Protein AF-A0A3C0ZR16-F1 (afdb_monomer_lite)

Foldseek 3Di:
DDDDDDDDPDDDDDPVVVVVVVCVVVVWDKDADFDADQPRWTFGIKTDDDLDIDTHTDDDDPVNVVSVVVCVVVVVVVSVVD

Secondary structure (DSSP, 8-state):
---------S-PPPHHHHHHHHHHHTTPPPEEEEEE-GGG-EEEEEEEETTEEEEEE---SHHHHHHHHHTHHHHHHHHHT-

Sequence (82 aa):
MITHSEIFPGTFVSTTEATDYLLRSLQLRREPLLKWGPLGMQQLSQAKRNNFAVRGYAGNTAPDHIDHFHGLFRFLNDLLTF

Radius of gyration: 13.57 Å; chains: 1; bounding box: 31×33×36 Å

Structure (mmCIF, N/CA/C/O backbone):
data_AF-A0A3C0ZR16-F1
#
_entry.id   AF-A0A3C0ZR16-F1
#
loop_
_atom_site.group_PDB
_atom_site.id
_atom_site.type_symbol
_atom_site.label_atom_id
_atom_site.label_alt_id
_atom_site.label_comp_id
_atom_site.label_asym_id
_atom_site.label_entity_id
_atom_site.label_seq_id
_atom_site.pdbx_PDB_ins_code
_atom_site.Cartn_x
_atom_site.Cartn_y
_atom_site.Cartn_z
_atom_site.occupancy
_atom_site.B_iso_or_equiv
_atom_site.auth_seq_id
_atom_site.auth_comp_id
_atom_site.auth_asym_id
_atom_site.auth_atom_id
_atom_site.pdbx_PDB_model_num
ATOM 1 N N . MET A 1 1 ? -5.621 -10.454 8.955 1.00 74.75 1 MET A N 1
ATOM 2 C CA . MET A 1 1 ? -4.420 -11.031 8.312 1.00 74.75 1 MET A CA 1
ATOM 3 C C . MET A 1 1 ? -4.851 -11.655 6.997 1.00 74.75 1 MET A C 1
ATOM 5 O O . MET A 1 1 ? -5.891 -12.300 7.001 1.00 74.75 1 MET A O 1
ATOM 9 N N . ILE A 1 2 ? -4.121 -11.418 5.901 1.00 80.81 2 ILE A N 1
ATOM 10 C CA . ILE A 1 2 ? -4.417 -12.016 4.589 1.00 80.81 2 ILE A CA 1
ATOM 11 C C . ILE A 1 2 ? -3.169 -12.769 4.124 1.00 80.81 2 ILE A C 1
ATOM 13 O O . ILE A 1 2 ? -2.086 -12.192 4.086 1.00 80.81 2 ILE A O 1
ATOM 17 N N . THR A 1 3 ? -3.328 -14.047 3.798 1.00 84.25 3 THR A N 1
ATOM 18 C CA . THR A 1 3 ? -2.306 -14.932 3.224 1.00 84.25 3 THR A CA 1
ATOM 19 C C . THR A 1 3 ? -2.898 -15.579 1.967 1.00 84.25 3 THR A C 1
ATOM 21 O O . THR A 1 3 ? -4.100 -15.837 1.928 1.00 84.25 3 THR A O 1
ATOM 24 N N . HIS A 1 4 ? -2.100 -15.819 0.922 1.00 75.25 4 HIS A N 1
ATOM 25 C CA . HIS A 1 4 ? -2.550 -16.538 -0.280 1.00 75.25 4 HIS A CA 1
ATOM 26 C C . HIS A 1 4 ? -1.389 -17.308 -0.935 1.00 75.25 4 HIS A C 1
ATOM 28 O O . HIS A 1 4 ? -0.222 -16.974 -0.733 1.00 75.25 4 HIS A O 1
ATOM 34 N N . SER A 1 5 ? -1.711 -18.336 -1.725 1.00 74.19 5 SER A N 1
ATOM 35 C CA . SER A 1 5 ? -0.814 -18.937 -2.719 1.00 74.19 5 SER A CA 1
ATOM 36 C C . SER A 1 5 ? -1.630 -19.486 -3.887 1.00 74.19 5 SER A C 1
ATOM 38 O O . SER A 1 5 ? -2.502 -20.324 -3.687 1.00 74.19 5 SER A O 1
ATOM 40 N N . GLU A 1 6 ? -1.341 -19.018 -5.095 1.00 68.56 6 GLU A N 1
ATOM 41 C CA . GLU A 1 6 ? -1.767 -19.616 -6.364 1.00 68.56 6 GLU A CA 1
ATOM 42 C C . GLU A 1 6 ? -0.774 -19.198 -7.456 1.00 68.56 6 GLU A C 1
ATOM 44 O O . GLU A 1 6 ? -0.269 -18.074 -7.430 1.00 68.56 6 GLU A O 1
ATOM 49 N N . ILE A 1 7 ? -0.535 -20.083 -8.431 1.00 68.38 7 ILE A N 1
ATOM 50 C CA . ILE A 1 7 ? 0.123 -19.762 -9.702 1.00 68.38 7 ILE A CA 1
ATOM 51 C C . ILE A 1 7 ? -0.678 -20.392 -10.855 1.00 68.38 7 ILE A C 1
ATOM 53 O O . ILE A 1 7 ? -0.590 -21.600 -11.052 1.00 68.38 7 ILE A O 1
ATOM 57 N N . PHE A 1 8 ? -1.343 -19.584 -11.693 1.00 61.81 8 PHE A N 1
ATOM 58 C CA . PHE A 1 8 ? -1.119 -19.692 -13.142 1.00 61.81 8 PHE A CA 1
ATOM 59 C C . PHE A 1 8 ? -1.306 -18.344 -13.878 1.00 61.81 8 PHE A C 1
ATOM 61 O O . PHE A 1 8 ? -2.359 -17.717 -13.759 1.00 61.81 8 PHE A O 1
ATOM 68 N N . PRO A 1 9 ? -0.297 -17.862 -14.630 1.00 68.12 9 PRO A N 1
ATOM 69 C CA . PRO A 1 9 ? -0.174 -16.456 -15.003 1.00 68.12 9 PRO A CA 1
ATOM 70 C C . PRO A 1 9 ? -0.673 -16.175 -16.430 1.00 68.12 9 PRO A C 1
ATOM 72 O O . PRO A 1 9 ? 0.102 -16.216 -17.382 1.00 68.12 9 PRO A O 1
ATOM 75 N N . GLY A 1 10 ? -1.963 -15.867 -16.585 1.00 67.38 10 GLY A N 1
ATOM 76 C CA . GLY A 1 10 ? -2.516 -15.392 -17.863 1.00 67.38 10 GLY A CA 1
ATOM 77 C C . GLY A 1 10 ? -2.468 -13.868 -18.024 1.00 67.38 10 GLY A C 1
ATOM 78 O O . GLY A 1 10 ? -1.912 -13.368 -18.992 1.00 67.38 10 GLY A O 1
ATOM 79 N N . THR A 1 11 ? -3.017 -13.127 -17.056 1.00 75.38 11 THR A N 1
ATOM 80 C CA . THR A 1 11 ? -2.999 -11.652 -16.962 1.00 75.38 11 THR A CA 1
ATOM 81 C C . T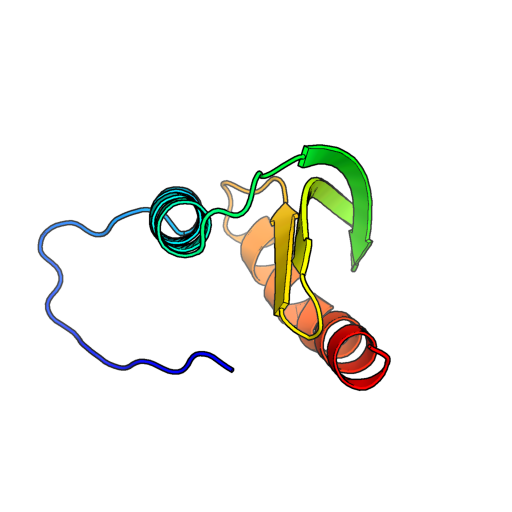HR A 1 11 ? -3.363 -11.257 -15.523 1.00 75.38 11 THR A C 1
ATOM 83 O O . THR A 1 11 ? -4.499 -11.482 -15.106 1.00 75.38 11 THR A O 1
ATOM 86 N N . PHE A 1 12 ? -2.423 -10.714 -14.743 1.00 83.75 12 PHE A N 1
ATOM 87 C CA . PHE A 1 12 ? -2.660 -10.332 -13.341 1.00 83.75 12 PHE A CA 1
ATOM 88 C C . PHE A 1 12 ? -3.237 -8.919 -13.210 1.00 83.75 12 PHE A C 1
ATOM 90 O O . PHE A 1 12 ? -2.881 -8.028 -13.978 1.00 83.75 12 PHE A O 1
ATOM 97 N N . VAL A 1 13 ? -4.069 -8.708 -12.187 1.00 89.06 13 VAL A N 1
ATOM 98 C CA . VAL A 1 13 ? -4.471 -7.366 -11.742 1.00 89.06 13 VAL A CA 1
ATOM 99 C C . VAL A 1 13 ? -3.347 -6.707 -10.944 1.00 89.06 13 VAL A C 1
ATOM 101 O O . VAL A 1 13 ? -2.564 -7.378 -10.268 1.00 89.06 13 VAL A O 1
ATOM 104 N N . SER A 1 14 ? -3.280 -5.381 -10.987 1.00 89.81 14 SER A N 1
ATOM 105 C CA . SER A 1 14 ? -2.363 -4.610 -10.151 1.00 89.81 14 SER A CA 1
ATOM 106 C C . SER A 1 14 ? -2.714 -4.731 -8.663 1.00 89.81 14 SER A C 1
ATOM 108 O O . SER A 1 14 ? -3.857 -4.992 -8.274 1.00 89.81 14 SER A O 1
ATOM 110 N N . THR A 1 15 ? -1.736 -4.465 -7.795 1.00 92.06 15 THR A N 1
ATOM 111 C CA . THR A 1 15 ? -1.958 -4.401 -6.340 1.00 92.06 15 THR A CA 1
ATOM 112 C C . THR A 1 15 ? -2.992 -3.335 -5.962 1.00 92.06 15 THR A C 1
ATOM 114 O O . THR A 1 15 ? -3.761 -3.531 -5.018 1.00 92.06 15 THR A O 1
ATOM 117 N N . THR A 1 16 ? -3.074 -2.236 -6.720 1.00 94.12 16 THR A N 1
ATOM 118 C CA . THR A 1 16 ? -4.090 -1.188 -6.546 1.00 94.12 16 THR A CA 1
ATOM 119 C C . THR A 1 16 ? -5.492 -1.699 -6.855 1.00 94.12 16 THR A C 1
ATOM 121 O O . THR A 1 16 ? -6.388 -1.508 -6.034 1.00 94.12 16 THR A O 1
ATOM 124 N N . GLU A 1 17 ? -5.682 -2.383 -7.985 1.00 94.75 17 GLU A N 1
ATOM 125 C CA . GLU A 1 17 ? -6.979 -2.952 -8.379 1.00 94.75 17 GLU A CA 1
ATOM 126 C C . GLU A 1 17 ? -7.446 -4.029 -7.396 1.00 94.75 17 GLU A C 1
ATOM 128 O O . GLU A 1 17 ? -8.597 -4.008 -6.956 1.00 94.75 17 GLU A O 1
ATOM 133 N N . ALA A 1 18 ? -6.542 -4.923 -6.980 1.00 94.00 18 ALA A N 1
ATOM 134 C CA . ALA A 1 18 ? -6.838 -5.928 -5.961 1.00 94.00 18 ALA A CA 1
ATOM 135 C C . ALA A 1 18 ? -7.281 -5.275 -4.639 1.00 94.00 18 ALA A C 1
ATOM 137 O O . ALA A 1 18 ? -8.254 -5.695 -4.006 1.00 94.00 18 ALA A O 1
ATOM 138 N N . THR A 1 19 ? -6.602 -4.196 -4.244 1.00 95.62 19 THR A N 1
ATOM 139 C CA . THR A 1 19 ? -6.948 -3.425 -3.047 1.00 95.62 19 THR A CA 1
ATOM 140 C C . THR A 1 19 ? -8.299 -2.723 -3.197 1.00 95.62 19 THR A C 1
ATOM 142 O O . THR A 1 19 ? -9.088 -2.721 -2.255 1.00 95.62 19 THR A O 1
ATOM 145 N N . ASP A 1 20 ? -8.600 -2.145 -4.362 1.00 96.25 20 ASP A N 1
ATOM 146 C CA . ASP A 1 20 ? -9.886 -1.491 -4.629 1.00 96.25 20 ASP A CA 1
ATOM 147 C C . ASP A 1 20 ? -11.051 -2.465 -4.536 1.00 96.25 20 ASP A C 1
ATOM 149 O O . ASP A 1 20 ? -12.063 -2.158 -3.899 1.00 96.25 20 ASP A O 1
ATOM 153 N N . TYR A 1 21 ? -10.896 -3.655 -5.116 1.00 96.12 21 TYR A N 1
ATOM 154 C CA . TYR A 1 21 ? -11.875 -4.727 -4.985 1.00 96.12 21 TYR A CA 1
ATOM 155 C C . TYR A 1 21 ? -12.119 -5.089 -3.514 1.00 96.12 21 TYR A C 1
AT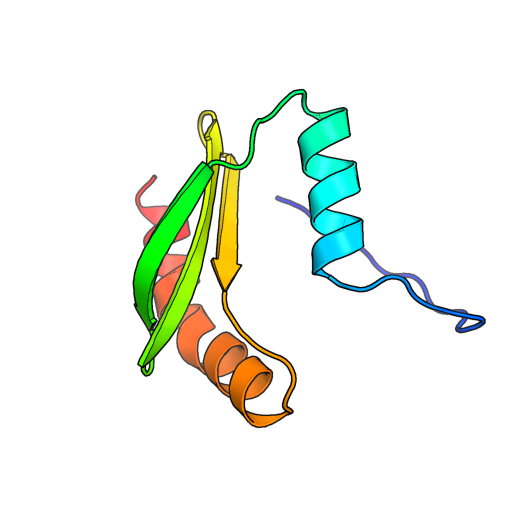OM 157 O O . TYR A 1 21 ? -13.268 -5.172 -3.068 1.00 96.12 21 TYR A O 1
ATOM 165 N N . LEU A 1 22 ? -11.047 -5.239 -2.733 1.00 95.75 22 LEU A N 1
ATOM 166 C CA . LEU A 1 22 ? -11.140 -5.593 -1.322 1.00 95.75 22 LEU A CA 1
ATOM 167 C C . LEU A 1 22 ? -11.805 -4.490 -0.484 1.00 95.75 22 LEU A C 1
ATOM 169 O O . LEU A 1 22 ? -12.697 -4.778 0.313 1.00 95.75 22 LEU A O 1
ATOM 173 N N . LEU A 1 23 ? -11.429 -3.224 -0.679 1.00 97.06 23 LEU A N 1
ATOM 174 C CA . LEU A 1 23 ? -12.035 -2.095 0.033 1.00 97.06 23 LEU A CA 1
ATOM 175 C C . LEU A 1 23 ? -13.527 -1.956 -0.287 1.00 97.06 23 LEU A C 1
ATOM 177 O O . LEU A 1 23 ? -14.330 -1.808 0.635 1.00 97.06 23 LEU A O 1
ATOM 181 N N . ARG A 1 24 ? -13.911 -2.077 -1.566 1.00 97.38 24 ARG A N 1
ATOM 182 C CA . ARG A 1 24 ? -15.322 -2.083 -1.988 1.00 97.38 24 ARG A CA 1
ATOM 183 C C . ARG A 1 24 ? -16.098 -3.221 -1.330 1.00 97.38 24 ARG A C 1
ATOM 185 O O . ARG A 1 24 ? -17.164 -2.976 -0.773 1.00 97.38 24 ARG A O 1
ATOM 192 N N . SER A 1 25 ? -15.536 -4.431 -1.325 1.00 96.50 25 SER A N 1
ATOM 193 C CA . SER A 1 25 ? -16.148 -5.617 -0.704 1.00 96.50 25 SER A CA 1
ATOM 194 C C . SER A 1 25 ? -16.356 -5.449 0.803 1.00 96.50 25 SER A C 1
ATOM 196 O O . SER A 1 25 ? -17.333 -5.932 1.364 1.00 96.50 25 SER A O 1
ATOM 198 N N . LEU A 1 26 ? -15.458 -4.718 1.466 1.00 95.56 26 LEU A N 1
ATOM 199 C CA . LEU A 1 26 ? -15.551 -4.405 2.891 1.00 95.56 26 LEU A CA 1
ATOM 200 C C . LEU A 1 26 ? -16.375 -3.143 3.190 1.00 95.56 26 LEU A C 1
ATOM 202 O O . LEU A 1 26 ? -16.482 -2.775 4.363 1.00 95.56 26 LEU A O 1
ATOM 206 N N . GLN A 1 27 ? -16.937 -2.476 2.176 1.00 97.06 27 GLN A N 1
ATOM 207 C CA . GLN A 1 27 ? -17.617 -1.181 2.305 1.00 97.06 27 GLN A CA 1
ATOM 208 C C . GLN A 1 27 ? -16.733 -0.132 3.003 1.00 97.06 27 GLN A C 1
ATOM 210 O O . GLN A 1 27 ? -17.182 0.633 3.856 1.00 97.06 27 GLN A O 1
ATOM 215 N N . LEU A 1 28 ? -15.439 -0.132 2.677 1.00 97.19 28 LEU A N 1
ATOM 216 C CA . LEU A 1 28 ? -14.466 0.833 3.170 1.00 97.19 28 LEU A CA 1
ATOM 217 C C . LEU A 1 28 ? -14.142 1.851 2.088 1.00 97.19 28 LEU A C 1
ATOM 219 O O . LEU A 1 28 ? -13.789 1.503 0.962 1.00 97.19 28 LEU A O 1
ATOM 223 N N . ARG A 1 29 ? -14.226 3.127 2.458 1.00 95.94 29 ARG A N 1
ATOM 224 C CA . ARG A 1 29 ? -13.826 4.228 1.592 1.00 95.94 29 ARG A CA 1
ATOM 225 C C . ARG A 1 29 ? -12.328 4.477 1.738 1.00 95.94 29 ARG A C 1
ATOM 227 O O . ARG A 1 29 ? -11.803 4.552 2.848 1.00 95.94 29 ARG A O 1
ATOM 234 N N . ARG A 1 30 ? -11.646 4.586 0.599 1.00 96.69 30 ARG A N 1
ATOM 235 C CA . ARG A 1 30 ? -10.274 5.082 0.527 1.00 96.69 30 ARG A CA 1
ATOM 236 C C . ARG A 1 30 ? -10.308 6.602 0.602 1.00 96.69 30 ARG A C 1
ATOM 238 O O . ARG A 1 30 ? -10.952 7.239 -0.228 1.00 96.69 30 ARG A O 1
ATOM 245 N N . GLU A 1 31 ? -9.575 7.156 1.553 1.00 97.44 31 GLU A N 1
ATOM 246 C CA . GLU A 1 31 ? -9.389 8.595 1.687 1.00 97.44 31 GLU A CA 1
ATOM 247 C C . GLU A 1 31 ? -8.060 9.013 1.040 1.00 97.44 31 GLU A C 1
ATOM 249 O O . GLU A 1 31 ? -7.034 8.363 1.292 1.00 97.44 31 GLU A O 1
ATOM 254 N N . PRO A 1 32 ? -8.049 10.067 0.202 1.00 97.19 32 PRO A N 1
ATOM 255 C CA . PRO A 1 32 ? -6.812 10.636 -0.315 1.00 97.19 32 PRO A CA 1
ATOM 256 C C . PRO A 1 32 ? -6.003 11.251 0.832 1.00 97.19 32 PRO A C 1
ATOM 258 O O . PRO A 1 32 ? -6.550 11.828 1.770 1.00 97.19 32 PRO A O 1
ATOM 261 N N . LEU A 1 33 ? -4.684 11.113 0.767 1.00 96.75 33 LEU A N 1
ATOM 262 C CA . LEU A 1 33 ? -3.759 11.595 1.789 1.00 96.75 33 LEU A CA 1
ATOM 263 C C . LEU A 1 33 ? -2.406 11.852 1.141 1.00 96.75 33 LEU A C 1
ATOM 265 O O . LEU A 1 33 ? -2.004 11.059 0.314 1.00 96.75 33 LEU A O 1
ATOM 269 N N . LEU A 1 34 ? -1.664 12.880 1.545 1.00 96.81 34 LEU A N 1
ATOM 270 C CA . LEU A 1 34 ? -0.267 13.028 1.137 1.00 96.81 34 LEU A CA 1
ATOM 271 C C . LEU A 1 34 ? 0.619 13.069 2.378 1.00 96.81 34 LEU A C 1
ATOM 273 O O . LEU A 1 34 ? 0.580 14.034 3.139 1.00 96.81 34 LEU A O 1
ATOM 277 N N . LYS A 1 35 ? 1.392 12.005 2.607 1.00 97.06 35 LYS A N 1
ATOM 278 C CA . LYS A 1 35 ? 2.390 11.959 3.685 1.00 97.06 35 LYS A CA 1
ATOM 279 C C . LYS A 1 35 ? 3.587 11.097 3.318 1.00 97.06 35 LYS A C 1
ATOM 281 O O . LYS A 1 35 ? 3.478 10.184 2.506 1.00 97.06 35 LYS A O 1
ATOM 286 N N . TRP A 1 36 ? 4.708 11.340 3.983 1.00 96.44 36 TRP A N 1
ATOM 287 C CA . TRP A 1 36 ? 5.889 10.495 3.856 1.00 96.44 36 TRP A CA 1
ATOM 288 C C . TRP A 1 36 ? 5.729 9.190 4.640 1.00 96.44 36 TRP A C 1
ATOM 290 O O . TRP A 1 36 ? 5.225 9.163 5.766 1.00 96.44 36 TRP A O 1
ATOM 300 N N . GLY A 1 37 ? 6.144 8.102 4.008 1.00 93.94 37 GLY A N 1
ATOM 301 C CA . GLY A 1 37 ? 6.290 6.771 4.567 1.00 93.94 37 GLY A CA 1
ATOM 302 C C . GLY A 1 37 ? 7.754 6.421 4.841 1.00 93.94 37 GLY A C 1
ATOM 303 O O . GLY A 1 37 ? 8.639 7.273 4.736 1.00 93.94 37 GLY A O 1
ATOM 304 N N . PRO A 1 38 ? 8.020 5.157 5.205 1.00 94.88 38 PRO A N 1
ATOM 305 C CA . PRO A 1 38 ? 9.382 4.655 5.361 1.00 94.88 38 PRO A CA 1
ATOM 306 C C . PRO A 1 38 ? 10.210 4.891 4.094 1.00 94.88 38 PRO A C 1
ATOM 308 O O . PRO A 1 38 ? 9.665 4.847 2.994 1.00 94.88 38 PRO A O 1
ATOM 311 N N . LEU A 1 39 ? 11.513 5.132 4.260 1.00 95.00 39 LEU A N 1
ATOM 312 C CA . LEU A 1 39 ? 12.479 5.245 3.155 1.00 95.00 39 LEU A CA 1
ATOM 313 C C . LEU A 1 39 ? 12.122 6.299 2.091 1.00 95.00 39 LEU A C 1
ATOM 315 O O . LEU A 1 39 ? 12.570 6.217 0.959 1.00 95.00 39 LEU A O 1
ATOM 319 N N . GLY A 1 40 ? 11.332 7.314 2.452 1.00 93.56 40 GLY A N 1
ATOM 320 C CA . GLY A 1 40 ? 10.945 8.375 1.520 1.00 93.56 40 GLY A CA 1
ATOM 321 C C . GLY A 1 40 ? 9.797 8.003 0.577 1.00 93.56 40 GLY A C 1
ATOM 322 O O . GLY A 1 40 ? 9.461 8.800 -0.293 1.00 93.56 40 GLY A O 1
ATOM 323 N N . MET A 1 41 ? 9.136 6.854 0.763 1.00 96.69 41 MET A N 1
ATOM 324 C CA . MET A 1 41 ? 7.924 6.525 0.005 1.00 96.69 41 MET A CA 1
ATOM 325 C C . MET A 1 41 ? 6.834 7.583 0.224 1.00 96.69 41 MET A C 1
ATOM 327 O O . MET A 1 41 ? 6.635 8.063 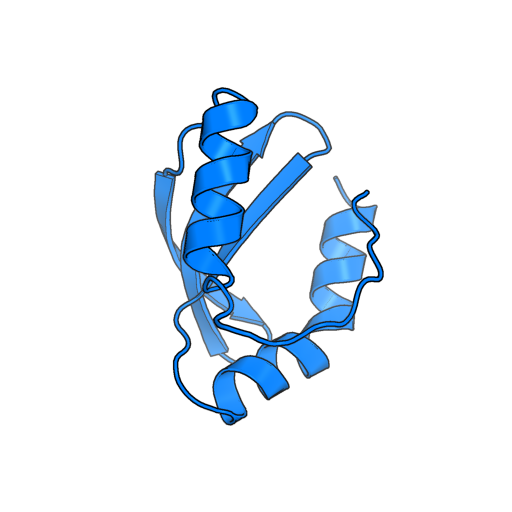1.340 1.00 96.69 41 MET A O 1
ATOM 331 N N . GLN A 1 42 ? 6.066 7.916 -0.811 1.00 97.50 42 GLN A N 1
ATOM 332 C CA . GLN A 1 42 ? 4.930 8.836 -0.689 1.00 97.50 42 GLN A CA 1
ATOM 333 C C . GLN A 1 42 ? 3.639 8.050 -0.505 1.00 97.50 42 GLN A C 1
ATOM 335 O O . GLN A 1 42 ? 3.217 7.327 -1.402 1.00 97.50 42 GLN A O 1
ATOM 340 N N . GLN A 1 43 ? 2.988 8.190 0.646 1.00 97.56 43 GLN A N 1
ATOM 341 C CA . GLN A 1 43 ? 1.651 7.654 0.854 1.00 97.56 43 GLN A CA 1
ATOM 342 C C . GLN A 1 43 ? 0.621 8.617 0.261 1.00 97.56 43 GLN A C 1
ATOM 344 O O . GLN A 1 43 ? 0.545 9.765 0.694 1.00 97.56 43 GLN A O 1
ATOM 349 N N . LEU A 1 44 ? -0.173 8.115 -0.685 1.00 97.75 44 LEU A N 1
ATOM 350 C CA . LEU A 1 44 ? -1.191 8.847 -1.445 1.00 97.75 44 LEU A CA 1
ATOM 351 C C . LEU A 1 44 ? -2.623 8.609 -0.938 1.00 97.75 44 LEU A C 1
ATOM 353 O O . LEU A 1 44 ? -3.562 9.319 -1.305 1.00 97.75 44 LEU A O 1
ATOM 357 N N . SER A 1 45 ? -2.829 7.569 -0.128 1.00 97.94 45 SER A N 1
ATOM 358 C CA . SER A 1 45 ? -4.156 7.254 0.399 1.00 97.94 45 SER A CA 1
ATOM 359 C C . SER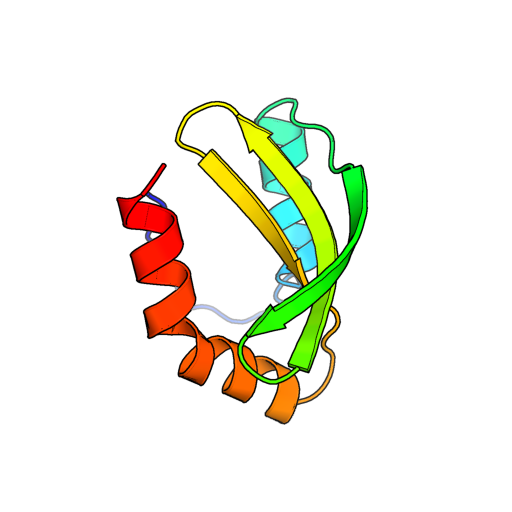 A 1 45 ? -4.129 6.350 1.624 1.00 97.94 45 SER A C 1
ATOM 361 O O . SER A 1 45 ? -3.119 5.709 1.938 1.00 97.94 45 SER A O 1
ATOM 363 N N . GLN A 1 46 ? -5.257 6.275 2.325 1.00 97.44 46 GLN A N 1
ATOM 364 C CA . GLN A 1 46 ? -5.468 5.319 3.406 1.00 97.44 46 GLN A CA 1
ATOM 365 C C . GLN A 1 46 ? -6.923 4.860 3.510 1.00 97.44 46 GLN A C 1
ATOM 367 O O . GLN A 1 46 ? -7.844 5.578 3.138 1.00 97.44 46 GLN A O 1
ATOM 372 N N . ALA A 1 47 ? -7.124 3.680 4.085 1.00 97.38 47 ALA A N 1
ATOM 373 C CA . ALA A 1 47 ? -8.404 3.224 4.613 1.00 97.38 47 ALA A CA 1
ATOM 374 C C . ALA A 1 47 ? -8.134 2.466 5.918 1.00 97.38 47 ALA A C 1
ATOM 376 O O . ALA A 1 47 ? -7.173 1.701 5.998 1.00 97.38 47 ALA A O 1
ATOM 377 N N . LYS A 1 48 ? -8.949 2.676 6.954 1.00 94.50 48 LYS A N 1
ATOM 378 C CA . LYS A 1 48 ? -8.787 2.003 8.250 1.00 94.50 48 LYS A CA 1
ATOM 379 C C . LYS A 1 48 ? -10.151 1.699 8.861 1.00 94.50 48 LYS A C 1
ATOM 381 O O . LYS A 1 48 ? -11.027 2.557 8.858 1.00 94.50 48 LYS A O 1
ATOM 386 N N . ARG A 1 49 ? -10.306 0.497 9.418 1.00 93.62 49 ARG A N 1
ATOM 387 C CA . ARG A 1 49 ? -11.415 0.116 10.304 1.00 93.62 49 ARG A CA 1
ATOM 388 C C . ARG A 1 49 ? -10.926 -0.943 11.283 1.00 93.62 49 ARG A C 1
ATOM 390 O O . ARG A 1 49 ? -10.521 -2.024 10.864 1.00 93.62 49 ARG A O 1
ATOM 397 N N . ASN A 1 50 ? -10.991 -0.640 12.577 1.00 91.19 50 ASN A N 1
ATOM 398 C CA . ASN A 1 50 ? -10.477 -1.500 13.648 1.00 91.19 50 ASN A CA 1
ATOM 399 C C . ASN A 1 50 ? -9.016 -1.919 13.358 1.00 91.19 50 ASN A C 1
ATOM 401 O O . ASN A 1 50 ? -8.190 -1.069 13.017 1.00 91.19 50 ASN A O 1
ATOM 405 N N . ASN A 1 51 ? -8.726 -3.221 13.411 1.00 89.19 51 ASN A N 1
ATOM 406 C CA . ASN A 1 51 ? -7.397 -3.809 13.187 1.00 89.19 51 ASN A CA 1
ATOM 407 C C . ASN A 1 51 ? -7.081 -4.053 11.699 1.00 89.19 51 ASN A C 1
ATOM 409 O O . ASN A 1 51 ? -6.178 -4.817 11.361 1.00 89.19 51 ASN A O 1
ATOM 413 N N . PHE A 1 52 ? -7.858 -3.456 10.794 1.00 91.88 52 PHE A N 1
ATOM 414 C CA . PHE A 1 52 ? -7.627 -3.513 9.359 1.00 91.88 52 PHE A CA 1
ATOM 415 C C . PHE A 1 52 ? -7.236 -2.129 8.846 1.00 91.88 52 PHE A C 1
ATOM 417 O O . PHE A 1 52 ? -7.971 -1.154 9.025 1.00 91.88 52 PHE A O 1
ATOM 424 N N . ALA A 1 53 ? -6.084 -2.049 8.187 1.00 94.00 53 ALA A N 1
ATOM 425 C CA . ALA A 1 53 ? -5.596 -0.829 7.571 1.00 94.00 53 ALA A CA 1
ATOM 426 C C . ALA A 1 53 ? -4.983 -1.116 6.203 1.00 94.00 53 ALA A C 1
ATOM 428 O O . ALA A 1 53 ? -4.272 -2.099 6.015 1.00 94.00 53 ALA A O 1
ATOM 429 N N . VAL A 1 54 ? -5.228 -0.200 5.275 1.00 96.19 54 VAL A N 1
ATOM 430 C CA . VAL A 1 54 ? -4.635 -0.150 3.943 1.00 96.19 54 VAL A CA 1
ATOM 431 C C . VAL A 1 54 ? -3.993 1.216 3.779 1.00 96.19 54 VAL A C 1
ATOM 433 O O . VAL A 1 54 ? -4.593 2.242 4.106 1.00 96.19 54 VAL A O 1
ATOM 436 N N . ARG A 1 55 ? -2.769 1.232 3.263 1.00 96.25 55 ARG A N 1
ATOM 437 C CA . ARG A 1 55 ? -2.005 2.443 2.963 1.00 96.25 55 ARG A CA 1
ATOM 438 C C . ARG A 1 55 ? -1.552 2.347 1.513 1.00 96.25 55 ARG A C 1
ATOM 440 O O . ARG A 1 55 ? -0.847 1.408 1.167 1.00 96.25 55 ARG A O 1
ATOM 447 N N . GLY A 1 56 ? -2.007 3.268 0.670 1.00 96.62 56 GLY A N 1
ATOM 448 C CA . GLY A 1 56 ? -1.614 3.303 -0.737 1.00 96.62 56 GLY A CA 1
ATOM 449 C C . GLY A 1 56 ? -0.407 4.208 -0.916 1.00 96.62 56 GLY A C 1
ATOM 450 O O . GLY A 1 56 ? -0.476 5.374 -0.530 1.00 96.62 56 GLY A O 1
ATOM 451 N N . TYR A 1 57 ? 0.669 3.682 -1.495 1.00 97.06 57 TYR A N 1
ATOM 452 C CA . TYR A 1 57 ? 1.893 4.424 -1.789 1.00 97.06 57 TYR A CA 1
ATOM 453 C C . TYR A 1 57 ? 2.046 4.643 -3.294 1.00 97.06 57 TYR A C 1
ATOM 455 O O . TYR A 1 57 ? 1.562 3.839 -4.090 1.00 97.06 57 TYR A O 1
ATOM 463 N N . ALA A 1 58 ? 2.704 5.734 -3.675 1.00 96.00 58 ALA A N 1
ATOM 464 C CA . ALA A 1 58 ? 3.190 5.919 -5.033 1.00 96.00 58 ALA A CA 1
ATOM 465 C C . ALA A 1 58 ? 4.233 4.836 -5.346 1.00 96.00 58 ALA A C 1
ATOM 467 O O . ALA A 1 58 ? 5.085 4.550 -4.506 1.00 96.00 58 ALA A O 1
ATOM 468 N N . GLY A 1 59 ? 4.161 4.249 -6.538 1.00 93.25 59 GLY A N 1
ATOM 469 C CA . GLY A 1 59 ? 5.185 3.333 -7.020 1.00 93.25 59 GLY A CA 1
ATOM 470 C C . GLY A 1 59 ? 4.830 2.721 -8.370 1.00 93.25 59 GLY A C 1
ATOM 471 O O . GLY A 1 59 ? 3.705 2.265 -8.574 1.00 93.25 59 GLY A O 1
ATOM 472 N N . ASN A 1 60 ? 5.780 2.745 -9.297 1.00 94.56 60 ASN A N 1
ATOM 473 C CA . ASN A 1 60 ? 5.678 2.125 -10.622 1.00 94.56 60 ASN A CA 1
ATOM 474 C C . ASN A 1 60 ? 7.023 1.567 -11.125 1.00 94.56 60 ASN A C 1
ATOM 476 O O . ASN A 1 60 ? 7.115 1.123 -12.270 1.00 94.56 60 ASN A O 1
ATOM 480 N N . THR A 1 61 ? 8.058 1.588 -10.282 1.00 94.50 61 THR A N 1
ATOM 481 C CA . THR A 1 61 ? 9.411 1.126 -10.582 1.00 94.50 61 THR A CA 1
ATOM 482 C C . THR A 1 61 ? 9.854 0.034 -9.608 1.00 94.50 61 THR A C 1
ATOM 484 O O . THR A 1 61 ? 9.322 -0.103 -8.508 1.00 94.50 61 THR A O 1
ATOM 487 N N . ALA A 1 62 ? 10.871 -0.745 -9.993 1.00 95.19 62 ALA A N 1
ATOM 488 C CA . ALA A 1 62 ? 11.454 -1.763 -9.116 1.00 95.19 62 ALA A CA 1
ATOM 489 C C . ALA A 1 62 ? 11.943 -1.187 -7.764 1.00 95.19 62 ALA A C 1
ATOM 491 O O . ALA A 1 62 ? 11.616 -1.781 -6.736 1.00 95.19 62 ALA A O 1
ATOM 492 N N . PRO A 1 63 ? 12.657 -0.038 -7.726 1.00 95.62 63 PRO A N 1
ATOM 493 C CA . PRO A 1 63 ? 13.041 0.618 -6.476 1.00 95.62 63 PRO A CA 1
ATOM 494 C C . PRO A 1 63 ? 11.881 0.874 -5.508 1.00 95.62 63 PRO A C 1
ATOM 496 O O . PRO A 1 63 ? 12.019 0.560 -4.332 1.00 95.62 63 PRO A O 1
ATOM 499 N N . ASP A 1 64 ? 10.714 1.313 -5.991 1.00 94.88 64 ASP A N 1
ATOM 500 C CA . ASP A 1 64 ? 9.553 1.577 -5.121 1.00 94.88 64 ASP A CA 1
ATOM 501 C C . ASP A 1 64 ? 9.101 0.315 -4.360 1.00 94.88 64 ASP A C 1
ATOM 503 O O . ASP A 1 64 ? 8.662 0.362 -3.206 1.00 94.88 64 ASP A O 1
ATOM 507 N N . HIS A 1 65 ? 9.218 -0.848 -5.005 1.00 93.94 65 HIS A N 1
ATOM 508 C CA . HIS A 1 65 ? 8.898 -2.136 -4.395 1.00 93.94 65 HIS A CA 1
ATOM 509 C C . HIS A 1 65 ? 9.986 -2.600 -3.418 1.00 93.94 65 HIS A C 1
ATOM 511 O O . HIS A 1 65 ? 9.672 -3.208 -2.391 1.00 93.94 65 HIS A O 1
ATOM 517 N N . ILE A 1 66 ? 11.250 -2.288 -3.708 1.00 96.94 66 ILE A N 1
ATOM 518 C CA . ILE A 1 66 ? 12.383 -2.554 -2.815 1.00 96.94 66 ILE A CA 1
ATOM 519 C C . ILE A 1 66 ? 12.300 -1.685 -1.554 1.00 96.94 66 ILE A C 1
ATOM 521 O O . ILE A 1 66 ? 12.525 -2.193 -0.456 1.00 96.94 66 ILE A O 1
ATOM 525 N N . ASP A 1 67 ? 11.864 -0.431 -1.666 1.00 96.44 67 ASP A N 1
ATOM 526 C CA . ASP A 1 67 ? 11.597 0.431 -0.510 1.00 96.44 67 ASP A CA 1
ATOM 527 C C . ASP A 1 67 ? 10.454 -0.119 0.350 1.00 96.44 67 ASP A C 1
ATOM 529 O O . ASP A 1 67 ? 10.540 -0.131 1.580 1.00 96.44 67 ASP A O 1
ATOM 533 N N . HIS A 1 68 ? 9.407 -0.673 -0.266 1.00 94.81 68 HIS A N 1
ATOM 534 C CA . HIS A 1 68 ? 8.366 -1.394 0.470 1.00 94.81 68 HIS A CA 1
ATOM 535 C C . HIS A 1 68 ? 8.930 -2.595 1.241 1.00 94.81 68 HIS A C 1
ATOM 537 O O . HIS A 1 68 ? 8.572 -2.805 2.404 1.00 94.81 68 HIS A O 1
ATOM 543 N N . PHE A 1 69 ? 9.819 -3.369 0.610 1.00 96.06 69 PHE A N 1
ATOM 544 C CA . PHE A 1 69 ? 10.466 -4.522 1.231 1.00 96.06 69 PHE A CA 1
ATOM 545 C C . PHE A 1 69 ? 11.370 -4.109 2.401 1.00 96.06 69 PHE A C 1
ATOM 547 O O . PHE A 1 69 ? 11.247 -4.642 3.502 1.00 96.06 69 PHE A O 1
ATOM 554 N N . HIS A 1 70 ? 12.229 -3.107 2.225 1.00 97.31 70 HIS A N 1
ATOM 555 C CA . HIS A 1 70 ? 13.071 -2.597 3.310 1.00 97.31 70 HIS A CA 1
ATOM 556 C C . HIS A 1 70 ? 12.262 -1.870 4.399 1.00 97.31 70 HIS A C 1
ATOM 558 O O . HIS A 1 70 ? 12.659 -1.849 5.566 1.00 97.31 70 HIS A O 1
ATOM 564 N N . GLY A 1 71 ? 11.088 -1.336 4.058 1.00 95.94 71 GLY A N 1
ATOM 565 C CA . GLY A 1 71 ? 10.127 -0.756 4.992 1.00 95.94 71 GLY A CA 1
ATOM 566 C C . GLY A 1 71 ? 9.378 -1.775 5.861 1.00 95.94 71 GLY A C 1
ATOM 567 O O . GLY A 1 71 ? 8.713 -1.362 6.815 1.00 95.94 71 GLY A O 1
ATOM 568 N N . LEU A 1 72 ? 9.493 -3.088 5.595 1.00 94.94 72 LEU A N 1
ATOM 569 C CA . LEU A 1 72 ? 8.737 -4.144 6.288 1.00 94.94 72 LEU A CA 1
ATOM 570 C C . LEU A 1 72 ? 8.838 -4.067 7.808 1.00 94.94 72 LEU A C 1
ATOM 572 O O . LEU A 1 72 ? 7.819 -4.171 8.487 1.00 94.94 72 LEU A O 1
ATOM 576 N N . PHE A 1 73 ? 10.032 -3.826 8.352 1.00 94.88 73 PHE A N 1
ATOM 577 C CA . PHE A 1 73 ? 10.208 -3.685 9.799 1.00 94.88 73 PHE A CA 1
ATOM 578 C C . PHE A 1 73 ? 9.327 -2.567 10.373 1.00 94.88 73 PHE A C 1
ATOM 580 O O . PHE A 1 73 ? 8.661 -2.745 11.395 1.00 94.88 73 PHE A O 1
ATOM 587 N N . ARG A 1 74 ? 9.258 -1.421 9.685 1.00 94.69 74 ARG A N 1
ATOM 588 C CA . ARG A 1 74 ? 8.414 -0.307 10.114 1.00 94.69 74 ARG A CA 1
ATOM 589 C C . ARG A 1 74 ? 6.928 -0.647 9.995 1.00 94.69 74 ARG A C 1
ATOM 591 O O . ARG A 1 74 ? 6.167 -0.315 10.899 1.00 94.69 74 ARG A O 1
ATOM 598 N N . PHE A 1 75 ? 6.518 -1.324 8.926 1.00 93.31 75 PHE A N 1
ATOM 599 C CA . PHE A 1 75 ? 5.125 -1.739 8.743 1.00 93.31 75 PHE A CA 1
ATOM 600 C C . PHE A 1 75 ? 4.671 -2.778 9.772 1.00 93.31 75 PHE A C 1
ATOM 602 O O . PHE A 1 75 ? 3.545 -2.695 10.257 1.00 93.31 75 PHE A O 1
ATOM 609 N N . LEU A 1 76 ? 5.543 -3.717 10.142 1.00 92.69 76 LEU A N 1
ATOM 610 C CA . LEU A 1 76 ? 5.272 -4.701 11.188 1.00 92.69 76 LEU A CA 1
ATOM 611 C C . LEU A 1 76 ? 5.130 -4.038 12.561 1.00 92.69 76 LEU A C 1
ATOM 613 O O . LEU A 1 76 ? 4.187 -4.342 13.283 1.00 92.69 76 LEU A O 1
A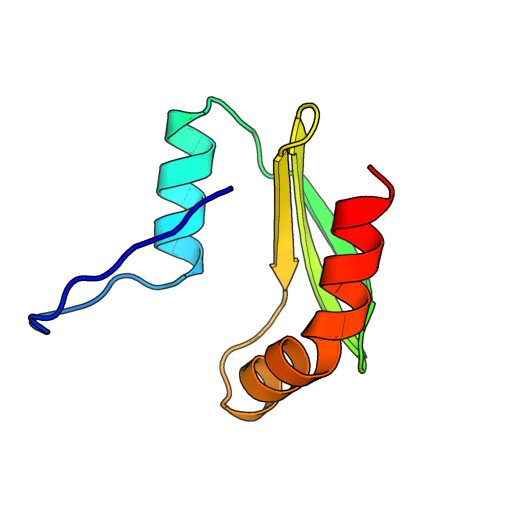TOM 617 N N . ASN A 1 77 ? 5.999 -3.083 12.899 1.00 92.75 77 ASN A N 1
ATOM 618 C CA . ASN A 1 77 ? 5.863 -2.331 14.149 1.00 92.75 77 ASN A CA 1
ATOM 619 C C . ASN A 1 77 ? 4.554 -1.538 14.196 1.00 92.75 77 ASN A C 1
ATOM 621 O O . ASN A 1 77 ? 3.853 -1.563 15.204 1.00 92.75 77 ASN A O 1
ATOM 625 N N . ASP A 1 78 ? 4.190 -0.884 13.093 1.00 90.44 78 ASP A N 1
ATOM 626 C CA . ASP A 1 78 ? 2.906 -0.197 12.984 1.00 90.44 78 ASP A CA 1
ATOM 627 C C . ASP A 1 78 ? 1.725 -1.179 13.133 1.00 90.44 78 ASP A C 1
ATOM 629 O O . ASP A 1 78 ? 0.719 -0.815 13.729 1.00 90.44 78 ASP A O 1
ATOM 633 N N . LEU A 1 79 ? 1.836 -2.418 12.628 1.00 87.31 79 LEU A N 1
ATOM 634 C CA . LEU A 1 79 ? 0.814 -3.468 12.768 1.00 87.31 79 LEU A CA 1
ATOM 635 C C . LEU A 1 79 ? 0.637 -3.943 14.2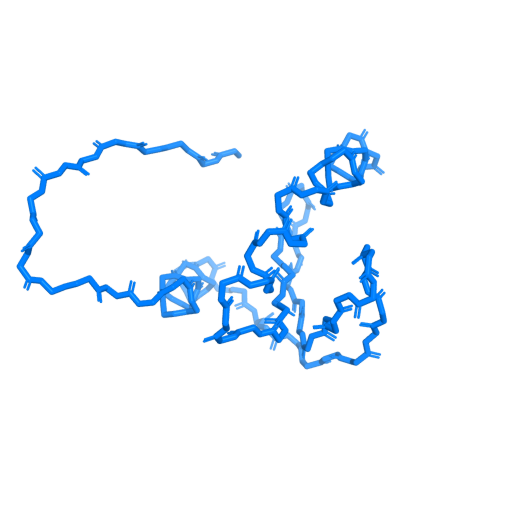18 1.00 87.31 79 LEU A C 1
ATOM 637 O O . LEU A 1 79 ? -0.480 -4.234 14.638 1.00 87.31 79 LEU A O 1
ATOM 641 N N . LEU A 1 80 ? 1.727 -4.032 14.976 1.00 88.50 80 LEU A N 1
ATOM 642 C CA . LEU A 1 80 ? 1.714 -4.492 16.368 1.00 88.50 80 LEU A CA 1
ATOM 643 C C . LEU A 1 80 ? 1.281 -3.409 17.366 1.00 88.50 80 LEU A C 1
ATOM 645 O O . LEU A 1 80 ? 1.075 -3.709 18.537 1.00 88.50 80 LEU A O 1
ATOM 649 N N . THR A 1 81 ? 1.154 -2.161 16.916 1.00 84.38 81 THR A N 1
ATOM 650 C CA . THR A 1 81 ? 0.842 -0.994 17.756 1.00 84.38 81 THR A CA 1
ATOM 651 C C . THR A 1 81 ? -0.555 -0.416 17.489 1.00 84.38 81 THR A C 1
ATOM 653 O O . THR A 1 81 ? -0.826 0.720 17.880 1.00 84.38 81 THR A O 1
ATOM 656 N N . PHE A 1 82 ? -1.429 -1.178 16.811 1.00 67.38 82 PHE A N 1
ATOM 657 C CA . PHE A 1 82 ? -2.826 -0.805 16.536 1.00 67.38 82 PHE A CA 1
ATOM 658 C C . PHE A 1 82 ? -3.714 -0.738 17.776 1.00 67.38 82 PHE A C 1
ATOM 660 O O . PHE A 1 82 ? -3.548 -1.584 18.682 1.00 67.38 82 PHE A O 1
#

pLDDT: mean 91.37, std 8.73, range [61.81, 97.94]